Protein AF-V4XAI5-F1 (afdb_monomer)

pLDDT: mean 74.67, std 14.24, range [35.84, 92.19]

Radius of gyration: 16.44 Å; Cα contacts (8 Å, |Δi|>4): 37; chains: 1; bounding box: 30×36×55 Å

Solvent-accessible surface area (backbone atoms only — not comparable to full-atom values): 4344 Å² total; per-residue (Å²): 136,82,81,81,75,73,69,84,74,62,72,86,46,69,69,53,42,50,54,51,50,52,52,49,55,54,51,36,49,76,70,69,43,83,70,71,47,80,42,78,51,77,47,96,91,50,99,62,74,46,79,47,76,39,75,83,74,76,74,74,85,79,75,128

Secondary structure (DSSP, 8-state):
-----GGGG---SHHHHHHHHHHHHHHHHHTT----EEEEE--TTSSSPEEEEE----------

Sequence (64 aa):
MSSDSSDSNAITSGEEFDAALEQLLRRARRGGVDVRGSWVYRFTEQTEDLEIMVYELGGVDASD

Structure (mmCIF, N/CA/C/O backbone):
data_AF-V4XAI5-F1
#
_entry.id   AF-V4XAI5-F1
#
loop_
_atom_site.group_PDB
_atom_site.id
_atom_site.type_symbol
_atom_site.label_atom_id
_atom_site.label_alt_id
_atom_site.label_comp_id
_atom_site.label_asym_id
_atom_site.label_entity_id
_atom_site.label_seq_id
_atom_site.pdbx_PDB_ins_code
_atom_site.Cartn_x
_atom_site.Cartn_y
_atom_site.Cartn_z
_atom_site.occupancy
_atom_site.B_iso_or_equiv
_atom_site.auth_seq_id
_atom_site.auth_comp_id
_atom_site.auth_asym_id
_atom_site.auth_atom_id
_atom_site.pdbx_PDB_model_num
ATOM 1 N N . MET A 1 1 ? -4.499 -9.700 35.607 1.00 35.84 1 MET A N 1
ATOM 2 C CA . MET A 1 1 ? -4.749 -8.628 34.629 1.00 35.84 1 MET A CA 1
ATOM 3 C C . MET A 1 1 ? -3.419 -8.339 33.972 1.00 35.84 1 MET A C 1
ATOM 5 O O . MET A 1 1 ? -2.552 -7.783 34.629 1.00 35.84 1 MET A O 1
ATOM 9 N N . SER A 1 2 ? -3.207 -8.863 32.767 1.00 44.31 2 SER A N 1
ATOM 10 C CA . SER A 1 2 ? -2.032 -8.522 31.967 1.00 44.31 2 SER A CA 1
ATOM 11 C C . SER A 1 2 ? -2.380 -7.242 31.231 1.00 44.31 2 SER A C 1
ATOM 13 O O . SER A 1 2 ? -3.347 -7.234 30.475 1.00 44.31 2 SER A O 1
ATOM 15 N N . SER A 1 3 ? -1.669 -6.159 31.527 1.00 51.25 3 SER A N 1
ATOM 16 C CA . SER A 1 3 ? -1.762 -4.935 30.742 1.00 51.25 3 SER A CA 1
ATOM 17 C C . SER A 1 3 ? -1.320 -5.268 29.323 1.00 51.25 3 SER A C 1
ATOM 19 O O . SER A 1 3 ? -0.162 -5.622 29.101 1.00 51.25 3 SER A O 1
ATOM 21 N N . ASP A 1 4 ? -2.268 -5.231 28.396 1.00 52.50 4 ASP A N 1
ATOM 22 C CA . ASP A 1 4 ? -1.996 -5.256 26.970 1.00 52.50 4 ASP A CA 1
ATOM 23 C C . ASP A 1 4 ? -1.330 -3.922 26.621 1.00 52.50 4 ASP A C 1
ATOM 25 O O . ASP A 1 4 ? -1.981 -2.890 26.492 1.00 52.50 4 ASP A O 1
ATOM 29 N N . SER A 1 5 ? -0.000 -3.904 26.624 1.00 51.59 5 SER A N 1
ATOM 30 C CA . SER A 1 5 ? 0.789 -2.728 26.247 1.00 51.59 5 SER A CA 1
ATOM 31 C C . SER A 1 5 ? 1.109 -2.723 24.745 1.00 51.59 5 SER A C 1
ATOM 33 O O . SER A 1 5 ? 2.146 -2.188 24.350 1.00 51.59 5 SER A O 1
ATOM 35 N N . SER A 1 6 ? 0.281 -3.347 23.899 1.00 49.94 6 SER A N 1
ATOM 36 C CA . SER A 1 6 ? 0.615 -3.555 22.480 1.00 49.94 6 SER A CA 1
ATOM 37 C C . SER A 1 6 ? 0.242 -2.379 21.570 1.00 49.94 6 SER A C 1
ATOM 39 O O . SER A 1 6 ? 0.730 -2.308 20.446 1.00 49.94 6 SER A O 1
ATOM 41 N N . ASP A 1 7 ? -0.529 -1.403 22.058 1.00 50.41 7 ASP A N 1
ATOM 42 C CA . ASP A 1 7 ? -0.933 -0.213 21.287 1.00 50.41 7 ASP A CA 1
ATOM 43 C C . ASP A 1 7 ? 0.172 0.845 21.144 1.00 50.41 7 ASP A C 1
ATOM 45 O O . ASP A 1 7 ? -0.018 1.881 20.511 1.00 50.41 7 ASP A O 1
ATOM 49 N N . SER A 1 8 ? 1.364 0.606 21.698 1.00 53.44 8 SER A N 1
ATOM 50 C CA . SER A 1 8 ? 2.458 1.585 21.650 1.00 53.44 8 SER A CA 1
ATOM 51 C C . SER A 1 8 ? 3.110 1.727 20.266 1.00 53.44 8 SER A C 1
ATOM 53 O O . SER A 1 8 ? 4.047 2.509 20.123 1.00 53.44 8 SER A O 1
ATOM 55 N N . ASN A 1 9 ? 2.641 0.967 19.272 1.00 57.44 9 ASN A N 1
ATOM 56 C CA . ASN A 1 9 ? 3.084 1.036 17.879 1.00 57.44 9 ASN A CA 1
ATOM 57 C C . ASN A 1 9 ? 1.926 1.337 16.910 1.00 57.44 9 ASN A C 1
ATOM 59 O O . ASN A 1 9 ? 2.075 1.168 15.698 1.00 57.44 9 ASN A O 1
ATOM 63 N N . ALA A 1 10 ? 0.764 1.731 17.442 1.00 70.00 10 ALA A N 1
ATOM 64 C CA . ALA A 1 10 ? -0.323 2.240 16.627 1.00 70.00 10 ALA A CA 1
ATOM 65 C C . ALA A 1 10 ? 0.146 3.540 15.963 1.00 70.00 10 ALA A C 1
ATOM 67 O O . ALA A 1 10 ? 0.588 4.469 16.633 1.00 70.00 10 ALA A O 1
ATOM 68 N N . ILE A 1 11 ? 0.081 3.586 14.637 1.00 73.69 11 ILE A N 1
ATOM 69 C CA . ILE A 1 11 ? 0.348 4.800 13.871 1.00 73.69 11 ILE A CA 1
ATOM 70 C C . ILE A 1 11 ? -0.824 5.744 14.129 1.00 73.69 11 ILE A C 1
ATOM 72 O O . ILE A 1 11 ? -1.957 5.430 13.763 1.00 73.69 11 ILE A O 1
ATOM 76 N N . THR A 1 12 ? -0.569 6.873 14.787 1.00 78.50 12 THR A N 1
ATOM 77 C CA . THR A 1 12 ? -1.637 7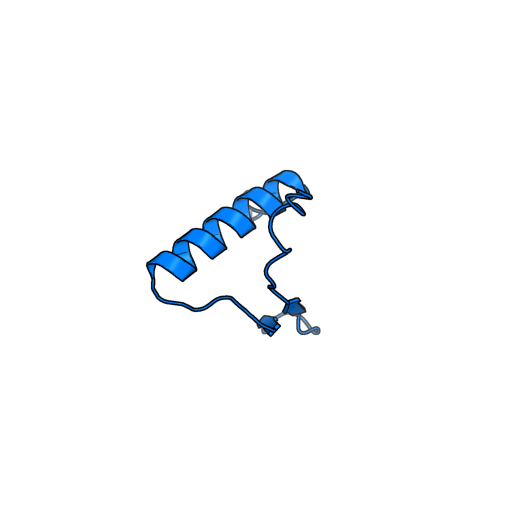.793 15.221 1.00 78.50 12 THR A CA 1
ATOM 78 C C . THR A 1 12 ? -1.664 9.102 14.442 1.00 78.50 12 THR A C 1
ATOM 80 O O . THR A 1 12 ? -2.601 9.887 14.592 1.00 78.50 12 THR A O 1
ATOM 83 N N . SER A 1 13 ? -0.676 9.334 13.575 1.00 83.50 13 SER A N 1
ATOM 84 C CA . SER A 1 13 ? -0.585 10.534 12.746 1.00 83.50 13 SER A CA 1
ATOM 85 C C . SER A 1 13 ? -0.273 10.221 11.283 1.00 83.50 13 SER A C 1
ATOM 87 O O . SER A 1 13 ? 0.273 9.168 10.952 1.00 83.50 13 SER A O 1
ATOM 89 N N . GLY A 1 14 ? -0.605 11.169 10.401 1.00 84.00 14 GLY A N 1
ATOM 90 C CA . GLY A 1 14 ? -0.262 11.081 8.979 1.00 84.00 14 GLY A CA 1
ATOM 91 C C . GLY A 1 14 ? 1.250 11.049 8.740 1.00 84.00 14 GLY A C 1
ATOM 9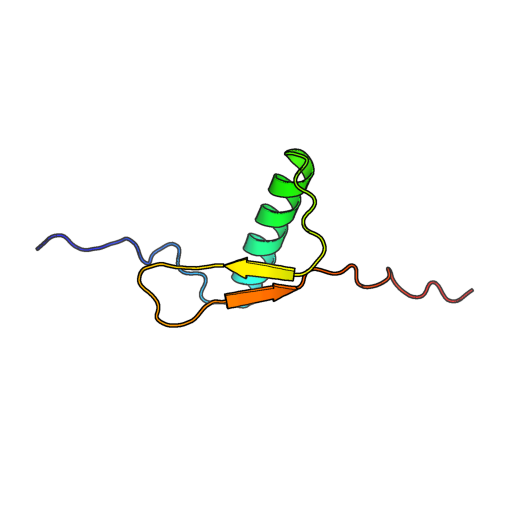2 O O . GLY A 1 14 ? 1.715 10.262 7.931 1.00 84.00 14 GLY A O 1
ATOM 93 N N . GLU A 1 15 ? 2.032 11.819 9.502 1.00 83.50 15 GLU A N 1
ATOM 94 C CA . GLU A 1 15 ? 3.499 11.827 9.378 1.00 83.50 15 GLU A CA 1
ATOM 95 C C . GLU A 1 15 ? 4.119 10.478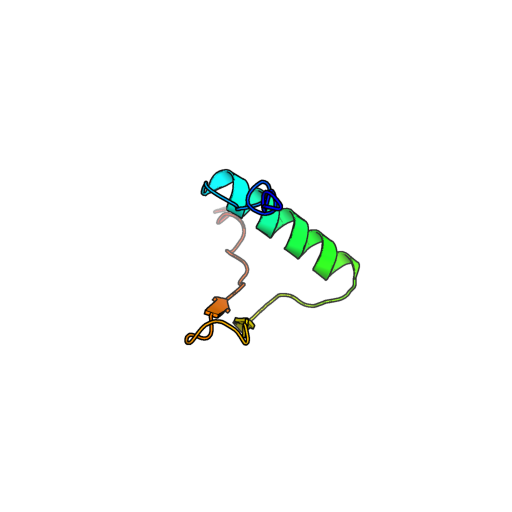 9.772 1.00 83.50 15 GLU A C 1
ATOM 97 O O . GLU A 1 15 ? 5.006 9.969 9.086 1.00 83.50 15 GLU A O 1
ATOM 102 N N . GLU A 1 16 ? 3.630 9.864 10.855 1.00 84.06 16 GLU A N 1
ATOM 103 C CA . GLU A 1 16 ? 4.043 8.515 11.257 1.00 84.06 16 GLU A CA 1
ATOM 104 C C . GLU A 1 16 ? 3.638 7.471 10.213 1.00 84.06 16 GLU A C 1
ATOM 106 O O . GLU A 1 16 ? 4.404 6.546 9.936 1.00 84.06 16 GLU A O 1
ATOM 111 N N . PHE A 1 17 ? 2.455 7.630 9.613 1.00 82.31 17 PHE A N 1
ATOM 112 C CA . PHE A 1 17 ? 1.982 6.765 8.540 1.00 82.31 17 PHE A CA 1
ATOM 113 C C . PHE A 1 17 ? 2.885 6.860 7.313 1.00 82.31 17 PHE A C 1
ATOM 115 O O . PHE A 1 17 ? 3.343 5.831 6.816 1.00 82.31 17 PHE A O 1
ATOM 122 N N . ASP A 1 18 ? 3.199 8.076 6.873 1.00 84.25 18 ASP A N 1
ATOM 123 C CA . ASP A 1 18 ? 4.053 8.326 5.716 1.00 84.25 18 ASP A CA 1
ATOM 124 C C . ASP A 1 18 ? 5.463 7.766 5.940 1.00 84.25 18 ASP A C 1
ATOM 126 O O . ASP A 1 18 ? 5.993 7.058 5.080 1.00 84.25 18 ASP A O 1
ATOM 130 N N . ALA A 1 19 ? 6.051 7.989 7.121 1.00 86.88 19 ALA A N 1
ATOM 131 C CA . ALA A 1 19 ? 7.368 7.458 7.469 1.00 86.88 19 ALA A CA 1
ATOM 132 C C . ALA A 1 19 ? 7.387 5.917 7.519 1.00 86.88 19 ALA A C 1
ATOM 134 O O . ALA A 1 19 ? 8.320 5.278 7.015 1.00 86.88 19 ALA A O 1
ATOM 135 N N . ALA A 1 20 ? 6.353 5.303 8.103 1.00 87.12 20 ALA A N 1
ATOM 136 C CA . ALA A 1 20 ? 6.219 3.850 8.165 1.00 87.12 20 ALA A CA 1
ATOM 137 C C . ALA A 1 20 ? 6.014 3.241 6.769 1.00 87.12 20 ALA A C 1
ATOM 139 O O . ALA A 1 20 ? 6.659 2.243 6.422 1.00 87.12 20 ALA A O 1
ATOM 140 N N . LEU A 1 21 ? 5.169 3.863 5.943 1.00 85.31 21 LEU A N 1
ATOM 141 C CA . LEU A 1 21 ? 4.918 3.445 4.569 1.00 85.31 21 LEU A CA 1
ATOM 142 C C . LEU A 1 21 ? 6.184 3.575 3.716 1.00 85.31 21 LEU A C 1
ATOM 144 O O . LEU A 1 21 ? 6.547 2.638 3.003 1.00 85.31 21 LEU A O 1
ATOM 148 N N . GLU A 1 22 ? 6.918 4.682 3.832 1.00 86.88 22 GLU A N 1
ATOM 149 C CA . GLU A 1 22 ? 8.189 4.875 3.135 1.00 86.88 22 GLU A CA 1
ATOM 150 C C . GLU A 1 22 ? 9.193 3.767 3.491 1.00 86.88 22 GLU A C 1
ATOM 152 O O . GLU A 1 22 ? 9.807 3.152 2.607 1.00 86.88 22 GLU A O 1
ATOM 157 N N . GLN A 1 23 ? 9.346 3.468 4.784 1.00 89.56 23 GLN A N 1
ATOM 158 C CA . GLN A 1 23 ? 10.255 2.424 5.250 1.00 89.56 23 GLN A CA 1
ATOM 159 C C . GLN A 1 23 ? 9.854 1.041 4.715 1.00 89.56 23 GLN A C 1
ATOM 161 O O . GLN A 1 23 ? 10.720 0.282 4.253 1.00 89.56 23 GLN A O 1
ATOM 166 N N . LEU A 1 24 ? 8.556 0.725 4.733 1.00 87.62 24 LEU A N 1
ATOM 167 C CA . LEU A 1 24 ? 8.006 -0.520 4.204 1.00 87.62 24 LEU A CA 1
ATOM 168 C C . LEU A 1 24 ? 8.313 -0.672 2.710 1.00 87.62 24 LEU A C 1
ATOM 170 O O . LEU A 1 24 ? 8.885 -1.686 2.297 1.00 87.62 24 LEU A O 1
ATOM 174 N N . LEU A 1 25 ? 8.012 0.353 1.909 1.00 86.88 25 LEU A N 1
ATOM 175 C CA . LEU A 1 25 ? 8.238 0.339 0.462 1.00 86.88 25 LEU A CA 1
ATOM 176 C C . LEU A 1 25 ? 9.729 0.194 0.125 1.00 86.88 25 LEU A C 1
ATOM 178 O O . LEU A 1 25 ? 10.098 -0.589 -0.755 1.00 86.88 25 LEU A O 1
ATOM 182 N N . ARG A 1 26 ? 10.616 0.888 0.852 1.00 89.44 26 ARG A N 1
ATOM 183 C CA . ARG A 1 26 ? 12.075 0.752 0.682 1.00 89.44 26 ARG A CA 1
ATOM 184 C C . ARG A 1 26 ? 12.558 -0.666 0.986 1.00 89.44 26 ARG A C 1
ATOM 186 O O . ARG A 1 26 ? 13.417 -1.188 0.269 1.00 89.44 26 ARG A O 1
ATOM 193 N N . ARG A 1 27 ? 12.033 -1.295 2.041 1.00 92.19 27 ARG A N 1
ATOM 194 C CA . ARG A 1 27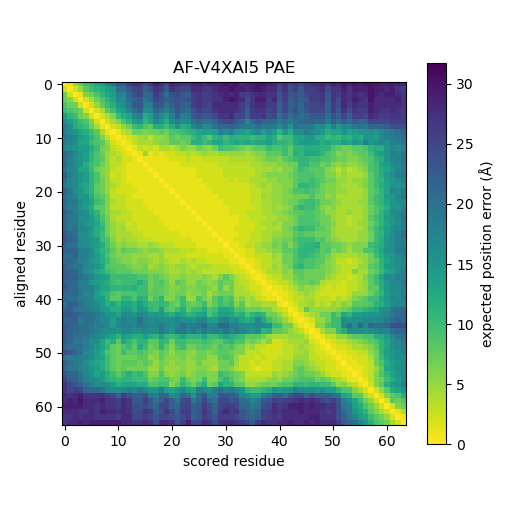 ? 12.394 -2.668 2.425 1.00 92.19 27 ARG A CA 1
ATOM 195 C C . ARG A 1 27 ? 11.901 -3.684 1.397 1.00 92.19 27 ARG A C 1
ATOM 197 O O . ARG A 1 27 ? 12.682 -4.546 0.998 1.00 92.19 27 ARG A O 1
ATOM 204 N N . ALA A 1 28 ? 10.659 -3.550 0.941 1.00 87.38 28 ALA A N 1
ATOM 205 C CA . ALA A 1 28 ? 10.060 -4.408 -0.077 1.00 87.38 28 ALA A CA 1
ATOM 206 C C . ALA A 1 28 ? 10.865 -4.373 -1.387 1.00 87.38 28 ALA A C 1
ATOM 208 O O . ALA A 1 28 ? 11.298 -5.418 -1.872 1.00 87.38 28 ALA A O 1
ATOM 209 N N . ARG A 1 29 ? 11.203 -3.171 -1.877 1.00 87.25 29 ARG A N 1
ATOM 210 C CA . ARG A 1 29 ? 12.041 -3.001 -3.077 1.00 87.25 29 ARG A CA 1
ATOM 211 C C . ARG A 1 29 ? 13.418 -3.644 -2.933 1.00 87.25 29 ARG A C 1
ATOM 213 O O . ARG A 1 29 ? 13.884 -4.310 -3.850 1.00 87.25 29 ARG A O 1
ATOM 220 N N . ARG A 1 30 ? 14.069 -3.490 -1.773 1.00 91.75 30 ARG A N 1
ATOM 221 C CA . ARG A 1 30 ? 15.365 -4.141 -1.500 1.00 91.75 30 ARG A CA 1
ATOM 222 C C . ARG A 1 30 ? 15.258 -5.667 -1.501 1.00 91.75 30 ARG A C 1
ATOM 224 O O . ARG A 1 30 ? 16.214 -6.339 -1.867 1.00 91.75 30 ARG A O 1
ATOM 231 N N . GLY A 1 31 ? 14.108 -6.196 -1.091 1.00 90.56 31 GLY A N 1
ATOM 232 C CA . GLY A 1 31 ? 13.789 -7.620 -1.134 1.00 90.56 31 GLY A CA 1
ATOM 233 C C . GLY A 1 31 ? 13.345 -8.133 -2.506 1.00 90.56 31 GLY A C 1
ATOM 234 O O . GLY A 1 31 ? 13.010 -9.308 -2.607 1.00 90.56 31 GLY A O 1
ATOM 235 N N . GLY A 1 32 ? 13.317 -7.290 -3.546 1.00 89.81 32 GLY A N 1
ATOM 236 C CA . GLY A 1 32 ? 12.859 -7.676 -4.883 1.00 89.81 32 GLY A CA 1
ATOM 237 C C . GLY A 1 32 ? 11.340 -7.811 -5.014 1.00 89.81 32 GLY A C 1
ATOM 238 O O . GLY A 1 32 ? 10.864 -8.368 -5.998 1.00 89.81 32 GLY A O 1
ATOM 239 N N . VAL A 1 33 ? 10.575 -7.309 -4.040 1.00 87.69 33 VAL A N 1
ATOM 240 C CA . VAL A 1 33 ? 9.117 -7.222 -4.140 1.00 87.69 33 VAL A CA 1
ATOM 241 C C . VAL A 1 33 ? 8.785 -5.985 -4.968 1.00 87.69 33 VAL A C 1
ATOM 243 O O . VAL A 1 33 ? 9.078 -4.859 -4.553 1.00 87.69 33 VAL A O 1
ATOM 246 N N . ASP A 1 34 ? 8.193 -6.189 -6.144 1.00 84.62 34 ASP A N 1
ATOM 247 C CA . ASP A 1 34 ? 7.535 -5.098 -6.858 1.00 84.62 34 ASP A CA 1
ATOM 248 C C . ASP A 1 34 ? 6.301 -4.703 -6.054 1.00 84.62 34 ASP A C 1
ATOM 250 O O . ASP A 1 34 ? 5.473 -5.556 -5.773 1.00 84.62 34 ASP A O 1
ATOM 254 N N . VAL A 1 35 ? 6.235 -3.440 -5.640 1.00 84.69 35 VAL A N 1
ATOM 255 C CA . VAL A 1 35 ? 5.167 -2.869 -4.807 1.00 84.69 35 VAL A CA 1
ATOM 256 C C . VAL A 1 35 ? 4.138 -2.100 -5.631 1.00 84.69 35 VAL A C 1
ATOM 258 O O . VAL A 1 35 ? 3.189 -1.572 -5.065 1.00 84.69 35 VAL A O 1
ATOM 261 N N . ARG A 1 36 ? 4.323 -1.972 -6.950 1.00 84.81 36 ARG A N 1
ATOM 262 C CA . ARG A 1 36 ? 3.396 -1.230 -7.814 1.00 84.81 36 ARG A CA 1
ATOM 263 C C . ARG A 1 36 ? 2.079 -1.987 -8.000 1.00 84.81 36 ARG A C 1
ATOM 265 O O . ARG A 1 36 ? 2.051 -3.213 -7.998 1.00 84.81 36 ARG A O 1
ATOM 272 N N . GLY A 1 37 ? 0.999 -1.241 -8.221 1.00 83.19 37 GLY A N 1
ATOM 273 C CA . GLY A 1 37 ? -0.331 -1.796 -8.483 1.00 83.19 37 GLY A CA 1
ATOM 274 C C . GLY A 1 37 ? -1.237 -1.807 -7.253 1.00 83.19 37 GLY A C 1
ATOM 275 O O . GLY A 1 37 ? -0.994 -1.074 -6.294 1.00 83.19 37 GLY A O 1
ATOM 276 N N . SER A 1 38 ? -2.313 -2.596 -7.320 1.00 82.56 38 SER A N 1
ATOM 277 C CA . SER A 1 38 ? -3.294 -2.735 -6.238 1.00 82.56 38 SER A CA 1
ATOM 278 C C . SER A 1 38 ? -2.986 -3.949 -5.358 1.00 82.56 38 SER A C 1
ATOM 280 O O . SER A 1 38 ? -2.694 -5.037 -5.858 1.00 82.56 38 SER A O 1
ATOM 282 N N . TRP A 1 39 ? -3.064 -3.744 -4.045 1.00 81.69 39 TRP A N 1
ATOM 283 C CA . TRP A 1 39 ? -2.792 -4.722 -3.003 1.00 81.69 39 TRP A CA 1
ATOM 284 C C . TRP A 1 39 ? -4.002 -4.821 -2.094 1.00 81.69 39 TRP A C 1
ATOM 286 O O . TRP A 1 39 ? -4.432 -3.826 -1.520 1.00 81.69 39 TRP A O 1
ATOM 296 N N . VAL A 1 40 ? -4.512 -6.036 -1.918 1.00 80.25 40 VAL A N 1
ATOM 297 C CA . VAL A 1 40 ? -5.568 -6.300 -0.944 1.00 80.25 40 VAL A CA 1
ATOM 298 C C . VAL A 1 40 ? -4.923 -6.824 0.329 1.00 80.25 40 VAL A C 1
ATOM 300 O O . VAL A 1 40 ? -4.352 -7.918 0.350 1.00 80.25 40 VAL A O 1
ATOM 303 N N . TYR A 1 41 ? -5.019 -6.045 1.396 1.00 75.19 41 TYR A N 1
ATOM 304 C CA . TYR A 1 41 ? -4.707 -6.487 2.741 1.00 75.19 41 TYR A CA 1
ATOM 305 C C . TYR A 1 41 ? -5.960 -7.100 3.366 1.00 75.19 41 TYR A C 1
ATOM 307 O O . TYR A 1 41 ? -6.953 -6.417 3.615 1.00 75.19 41 TYR A O 1
ATOM 315 N N . ARG A 1 42 ? -5.896 -8.411 3.611 1.00 79.31 42 ARG A N 1
ATOM 316 C CA . ARG A 1 42 ? -6.949 -9.163 4.294 1.00 79.31 42 ARG A CA 1
ATOM 317 C C . ARG A 1 42 ? -6.524 -9.429 5.721 1.00 79.31 42 ARG A C 1
ATOM 319 O O . ARG A 1 42 ? -5.504 -10.082 5.945 1.00 79.31 42 ARG A O 1
ATOM 326 N N . PHE A 1 43 ? -7.320 -8.969 6.674 1.00 74.62 43 PHE A N 1
ATOM 327 C CA . PHE A 1 43 ? -7.106 -9.259 8.082 1.00 74.62 43 PHE A CA 1
ATOM 328 C C . PHE A 1 43 ? -8.246 -10.136 8.581 1.00 74.62 43 PHE A C 1
ATOM 330 O O . PHE A 1 43 ? -9.396 -9.721 8.568 1.00 74.62 43 PHE A O 1
ATOM 337 N N . THR A 1 44 ? -7.933 -11.360 9.009 1.00 69.75 44 THR A N 1
ATOM 338 C CA .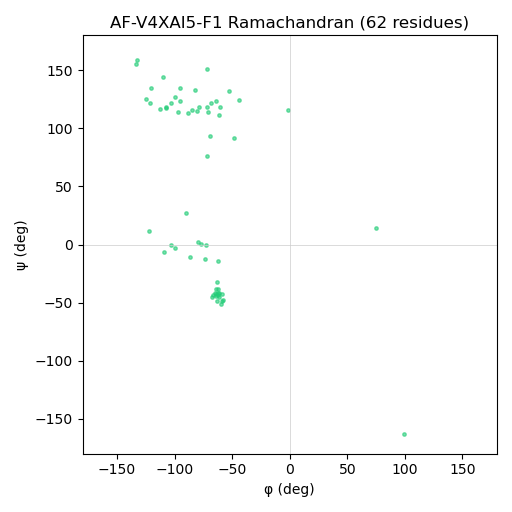 THR A 1 44 ? -8.939 -12.386 9.343 1.00 69.75 44 THR A CA 1
ATOM 339 C C . THR A 1 44 ? -9.861 -12.007 10.502 1.00 69.75 44 THR A C 1
ATOM 341 O O . THR A 1 44 ? -10.881 -12.660 10.695 1.00 69.75 44 THR A O 1
ATOM 344 N N . GLU A 1 45 ? -9.508 -10.979 11.274 1.00 74.88 45 GLU A N 1
ATOM 345 C CA . GLU A 1 45 ? -10.294 -10.485 12.409 1.00 74.88 45 GLU A CA 1
ATOM 346 C C . GLU A 1 45 ? -11.072 -9.194 12.091 1.00 74.88 45 GLU A C 1
ATOM 348 O O . GLU A 1 45 ? -11.792 -8.692 12.950 1.00 74.88 45 GLU A O 1
ATOM 353 N N . GLN A 1 46 ? -10.962 -8.659 10.868 1.00 65.31 46 GLN A N 1
ATOM 354 C CA . GLN A 1 46 ? -11.783 -7.544 10.390 1.00 65.31 46 GLN A CA 1
ATOM 355 C C . GLN A 1 46 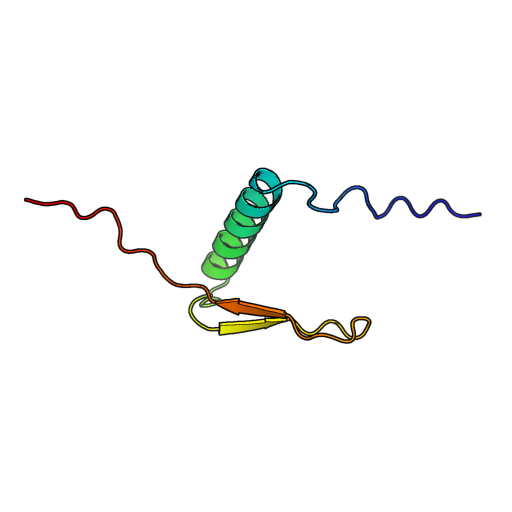? -12.764 -8.022 9.317 1.00 65.31 46 GLN A C 1
ATOM 357 O O . GLN A 1 46 ? -12.466 -8.898 8.510 1.00 65.31 46 GLN A O 1
ATOM 362 N N . THR A 1 47 ? -13.960 -7.437 9.313 1.00 72.19 47 THR A N 1
ATOM 363 C CA . THR A 1 47 ? -15.014 -7.731 8.328 1.00 72.19 47 THR A CA 1
ATOM 364 C C . THR A 1 47 ? -14.746 -7.139 6.946 1.00 72.19 47 THR A C 1
ATOM 366 O O . THR A 1 47 ? -15.442 -7.497 5.999 1.00 72.19 47 THR A O 1
ATOM 369 N N . GLU A 1 48 ? -13.773 -6.236 6.825 1.00 75.19 48 GLU A N 1
ATOM 370 C CA . GLU A 1 48 ? -13.516 -5.455 5.617 1.00 75.19 48 GLU A CA 1
ATOM 371 C C . GLU A 1 48 ? -12.100 -5.716 5.088 1.00 75.19 48 GLU A C 1
ATOM 373 O O . GLU A 1 48 ? -11.126 -5.732 5.844 1.00 75.19 48 GLU A O 1
ATOM 378 N N . ASP A 1 49 ? -11.999 -5.914 3.773 1.00 78.75 49 ASP A N 1
ATOM 379 C CA . ASP A 1 49 ? -10.729 -5.991 3.053 1.00 78.75 49 ASP A CA 1
ATOM 380 C C . ASP A 1 49 ? -10.239 -4.561 2.764 1.00 78.75 49 ASP A C 1
ATOM 382 O O . ASP A 1 49 ? -11.001 -3.725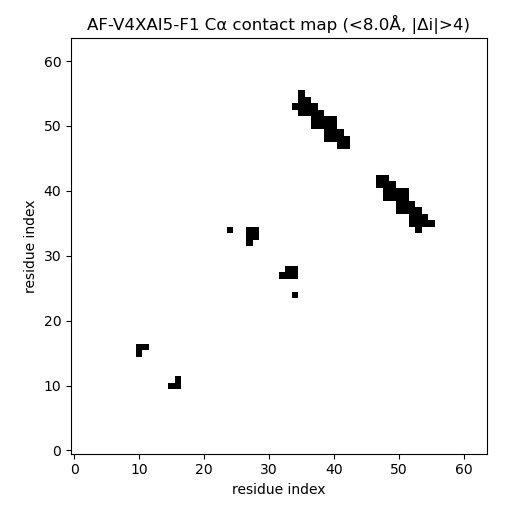 2.273 1.00 78.75 49 ASP A O 1
ATOM 386 N N . LEU A 1 50 ? -8.961 -4.277 3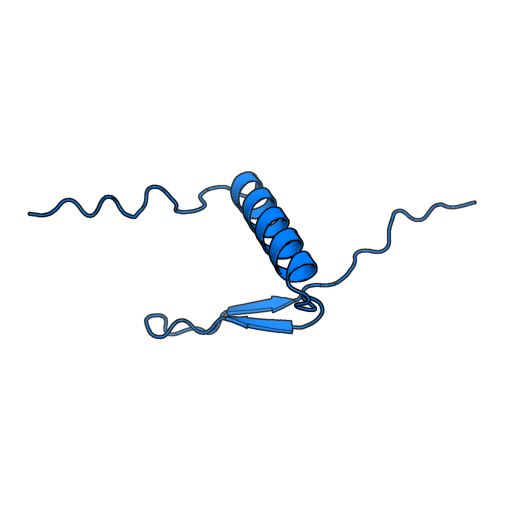.031 1.00 76.69 50 LEU A N 1
ATOM 387 C CA . LEU A 1 50 ? -8.353 -2.984 2.709 1.00 76.69 50 LEU A CA 1
ATOM 388 C C . LEU A 1 50 ? -7.642 -3.067 1.357 1.00 76.69 50 LEU A C 1
ATOM 390 O O . LEU A 1 50 ? -6.743 -3.886 1.180 1.00 76.69 50 LEU A O 1
ATOM 394 N N . GLU A 1 51 ? -8.006 -2.201 0.413 1.00 79.88 51 GLU A N 1
ATOM 395 C CA . GLU A 1 51 ? -7.322 -2.075 -0.878 1.00 79.88 51 GLU A CA 1
ATOM 396 C C . GLU A 1 51 ? -6.358 -0.880 -0.868 1.00 79.88 51 GLU A C 1
ATOM 398 O O . GLU A 1 51 ? -6.739 0.247 -0.553 1.00 79.88 51 GLU A O 1
ATOM 403 N N . ILE A 1 52 ? -5.095 -1.125 -1.224 1.00 80.94 52 ILE A N 1
ATOM 404 C CA . ILE A 1 52 ? -4.026 -0.126 -1.288 1.00 80.94 52 ILE A CA 1
ATOM 405 C C . ILE A 1 52 ? -3.480 -0.091 -2.713 1.00 80.94 52 ILE A C 1
ATOM 407 O O . ILE A 1 52 ? -2.958 -1.087 -3.208 1.00 80.94 52 ILE A O 1
ATOM 411 N N . MET A 1 53 ? -3.538 1.072 -3.360 1.00 82.81 53 MET A N 1
ATOM 412 C CA . MET A 1 53 ? -2.987 1.270 -4.700 1.00 82.81 53 MET A CA 1
ATOM 413 C C . MET A 1 53 ? -1.713 2.113 -4.640 1.00 82.81 53 MET A C 1
ATOM 415 O O . MET A 1 53 ? -1.744 3.275 -4.240 1.00 82.81 53 MET A O 1
ATOM 419 N N . VAL A 1 54 ? -0.593 1.537 -5.076 1.00 82.94 54 VAL A N 1
ATOM 420 C CA . VAL A 1 54 ? 0.709 2.213 -5.128 1.00 82.94 54 VAL A CA 1
ATOM 421 C C . VAL A 1 54 ? 1.058 2.514 -6.578 1.00 82.94 54 VAL A C 1
ATOM 423 O O . VAL A 1 54 ? 1.249 1.611 -7.398 1.00 82.94 54 VAL A O 1
ATOM 426 N N . TYR A 1 55 ? 1.188 3.798 -6.888 1.00 80.62 55 TYR A N 1
ATOM 427 C CA . TYR A 1 55 ? 1.604 4.288 -8.194 1.00 80.62 55 TYR A CA 1
ATOM 428 C C . TYR A 1 55 ? 2.676 5.360 -8.039 1.00 80.62 55 TYR A C 1
ATOM 430 O O . TYR A 1 55 ? 2.826 5.993 -6.996 1.00 80.62 55 TYR A O 1
ATOM 438 N N . GLU A 1 56 ? 3.477 5.513 -9.084 1.00 79.94 56 GLU A N 1
ATOM 439 C CA . GLU A 1 56 ? 4.470 6.570 -9.151 1.00 79.94 56 GLU A CA 1
ATOM 440 C C . GLU A 1 56 ? 3.759 7.868 -9.516 1.00 79.94 56 GLU A C 1
ATOM 442 O O . GLU A 1 56 ? 3.138 7.971 -10.574 1.00 79.94 56 GLU A O 1
ATOM 447 N N . LEU A 1 57 ? 3.830 8.850 -8.623 1.00 76.88 57 LEU A N 1
ATOM 448 C CA . LEU A 1 57 ? 3.527 10.223 -8.986 1.00 76.88 57 LEU A CA 1
ATOM 449 C C . LEU A 1 57 ? 4.694 10.682 -9.851 1.00 76.88 57 LEU A C 1
ATOM 451 O O . LEU A 1 57 ? 5.836 10.629 -9.390 1.00 76.88 57 LEU A O 1
ATOM 455 N N . GLY A 1 58 ? 4.416 11.038 -11.109 1.00 68.06 58 GLY A N 1
ATOM 456 C CA . GLY A 1 58 ? 5.429 11.556 -12.023 1.00 68.06 58 GLY A CA 1
ATOM 457 C C . GLY A 1 58 ? 6.293 12.572 -11.285 1.00 68.06 58 GLY A C 1
ATOM 458 O O . GLY A 1 58 ? 5.766 13.481 -10.640 1.00 68.06 58 GLY A O 1
ATOM 459 N N . GLY A 1 59 ? 7.610 12.350 -11.287 1.00 59.78 59 GLY A N 1
ATOM 460 C CA . GLY A 1 59 ? 8.539 13.319 -10.724 1.00 59.78 59 GLY A CA 1
ATOM 461 C C . GLY A 1 59 ? 8.235 14.663 -11.363 1.00 59.78 59 GLY A C 1
ATOM 462 O O . GLY A 1 59 ? 8.027 14.670 -12.573 1.00 59.78 59 GLY A O 1
ATOM 463 N N . VAL A 1 60 ? 8.124 15.708 -10.528 1.00 55.88 60 VAL A N 1
ATOM 464 C CA . VAL A 1 60 ? 8.016 17.135 -10.880 1.00 55.88 60 VAL A CA 1
ATOM 465 C C . VAL A 1 60 ? 8.082 17.330 -12.382 1.00 55.88 60 VAL A C 1
ATOM 467 O O . VAL A 1 60 ? 9.137 17.042 -12.946 1.00 55.88 60 VAL A O 1
ATOM 470 N N . ASP A 1 61 ? 7.003 17.824 -12.997 1.00 57.09 61 ASP A N 1
ATOM 471 C CA . ASP A 1 61 ? 7.065 18.400 -14.337 1.00 57.09 61 ASP A CA 1
ATOM 472 C C . ASP A 1 61 ? 8.246 19.380 -14.361 1.00 57.09 61 ASP A C 1
ATOM 474 O O . ASP A 1 61 ? 8.122 20.551 -13.992 1.00 57.09 61 ASP A O 1
ATOM 478 N N . ALA A 1 62 ? 9.422 18.888 -14.749 1.00 56.75 62 ALA A N 1
ATOM 479 C CA . ALA A 1 62 ? 10.568 19.677 -15.124 1.00 56.75 62 ALA A CA 1
ATOM 480 C C . ALA A 1 62 ? 10.165 20.260 -16.473 1.00 56.75 62 AL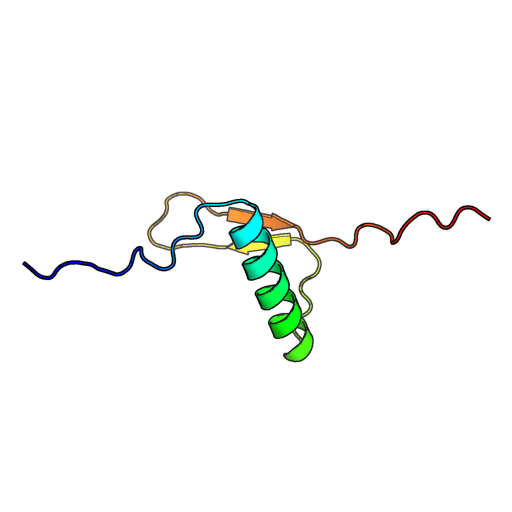A A C 1
ATOM 482 O O . ALA A 1 62 ? 10.495 19.734 -17.531 1.00 56.75 62 ALA A O 1
ATOM 483 N N . SER A 1 63 ? 9.300 21.267 -16.385 1.00 52.06 63 SER A N 1
ATOM 484 C CA . SER A 1 63 ? 8.941 22.134 -17.485 1.00 52.06 63 SER A CA 1
ATOM 485 C C . SER A 1 63 ? 10.236 22.816 -17.918 1.00 52.06 63 SER A C 1
ATOM 487 O O . SER A 1 63 ? 10.895 23.459 -17.098 1.00 52.06 63 SER A O 1
ATOM 489 N N . ASP A 1 64 ? 10.600 22.547 -19.167 1.00 44.59 64 ASP A N 1
ATOM 490 C CA . ASP A 1 64 ? 11.702 23.122 -19.947 1.00 44.59 64 ASP A CA 1
ATOM 491 C C . ASP A 1 64 ? 11.596 24.658 -20.042 1.00 44.59 64 ASP A C 1
ATOM 493 O O . ASP A 1 64 ? 10.453 25.166 -20.178 1.00 44.59 64 ASP A O 1
#

Mean predicted aligned error: 11.44 Å

Foldseek 3Di:
DDPPPPCPQPQPDPVSVVVVVVVVVVVCVVVVHDPAAWDWDDDPPDPDIDIDHDDDDPPPPPPD